Protein AF-A0A1M6U9R3-F1 (afdb_monomer)

Mean predicted aligned error: 6.21 Å

Organism: NCBI:txid722472

Secondary structure (DSSP, 8-state):
-----TT--HHHHHHHHHHHHHHHHHHHHHHHHHHHHHHHHHHHHHHHH-HHHHHHHHHHHHHHHHHHHSS-HHHHHH---HHHHHHHHHHHHHHHHHHHHHHHHHTTSS-HHHHHHHHHHHHHHHHHHHHHHHHHHHTSGGGTTTTHHHHHHHHHHHHHHHHHH-

Sequence (166 aa):
MAVDFGNVPQWITVGIAAMAGWLAYTSLQSQRVIARRRAAFDMFLKTETDEKMLTAFDKFHAGIQAMRKASSVEAFCISEDKETREHYFCIRKYLNIHELIAVGLREEVLDADVVYFYWGDTLTNHYSDAKPVLDFLAKREKNKYTYADLHELNAKWVARKAKATG

Radius of gyration: 24.7 Å; Cα contacts (8 Å, |Δi|>4): 107; chains: 1; bounding box: 64×37×77 Å

InterPro domains:
  IPR031876 Protein of unknown function DUF4760 [PF15956] (16-157)

pLDDT: mean 91.78, std 9.48, range [43.56, 97.75]

Foldseek 3Di:
DDDPPPPDDVVVVVVVVVVVVVVVVVVVVVVLLVQQAVLQVVLVCCCVPPPVNVVLVVLLVVLLVLCVVDPHVVCLCPPPPPVSVSSLVSNVVNLVVLLVVLVCVVVSSHDPVSCCVVCLVVLLVSCVSCVSVVVVQCVDPVRVCPSVSSVVSSVVSVVVVVVVVD

Structure (mmCIF, N/CA/C/O backbone):
data_AF-A0A1M6U9R3-F1
#
_entry.id   AF-A0A1M6U9R3-F1
#
loop_
_atom_site.group_PDB
_atom_site.id
_atom_site.type_symbol
_atom_site.label_atom_id
_atom_site.label_alt_id
_atom_site.label_comp_id
_atom_site.label_asym_id
_atom_site.label_entity_id
_atom_site.label_seq_id
_atom_site.pdbx_PDB_ins_code
_atom_site.Cartn_x
_atom_site.Cartn_y
_atom_site.Cartn_z
_atom_site.occupancy
_atom_site.B_iso_or_equiv
_atom_site.auth_seq_id
_atom_site.auth_comp_id
_atom_site.auth_asym_id
_atom_site.auth_atom_id
_atom_site.pdbx_PDB_model_num
ATOM 1 N N . MET A 1 1 ? 41.015 10.261 -51.410 1.00 43.56 1 MET A N 1
ATOM 2 C CA . MET A 1 1 ? 39.877 9.430 -51.852 1.00 43.56 1 MET A CA 1
ATOM 3 C C . MET A 1 1 ? 38.659 9.881 -51.071 1.00 43.56 1 MET A C 1
ATOM 5 O O . MET A 1 1 ? 38.584 9.606 -49.882 1.00 43.56 1 MET A O 1
ATOM 9 N N . ALA A 1 2 ? 37.797 10.686 -51.693 1.00 48.69 2 ALA A N 1
ATOM 10 C CA . ALA A 1 2 ? 36.526 11.084 -51.102 1.00 48.69 2 ALA A CA 1
ATOM 11 C C . ALA A 1 2 ? 35.582 9.881 -51.181 1.00 48.69 2 ALA A C 1
ATOM 13 O O . ALA A 1 2 ? 35.429 9.296 -52.251 1.00 48.69 2 ALA A O 1
ATOM 14 N N . VAL A 1 3 ? 35.021 9.470 -50.047 1.00 55.88 3 VAL A N 1
ATOM 15 C CA . VAL A 1 3 ? 33.983 8.440 -50.028 1.00 55.88 3 VAL A CA 1
ATOM 16 C C . VAL A 1 3 ? 32.732 9.074 -50.634 1.00 55.88 3 VAL A C 1
ATOM 18 O O . VAL A 1 3 ? 32.173 10.006 -50.060 1.00 55.88 3 VAL A O 1
ATOM 21 N N . ASP A 1 4 ? 32.354 8.627 -51.830 1.00 56.59 4 ASP A N 1
ATOM 22 C CA . ASP A 1 4 ? 31.122 9.033 -52.500 1.00 56.59 4 ASP A CA 1
ATOM 23 C C . ASP A 1 4 ? 29.936 8.356 -51.796 1.00 56.59 4 ASP A C 1
ATOM 25 O O . ASP A 1 4 ? 29.682 7.163 -51.958 1.00 56.59 4 ASP A O 1
ATOM 29 N N . PHE A 1 5 ? 29.246 9.116 -50.944 1.00 59.44 5 PHE A N 1
ATOM 30 C CA . PHE A 1 5 ? 28.040 8.679 -50.234 1.00 59.44 5 PHE A CA 1
ATOM 31 C C . PHE A 1 5 ? 26.769 8.796 -51.098 1.00 59.44 5 PHE A C 1
ATOM 33 O O . PHE A 1 5 ? 25.666 8.605 -50.586 1.00 59.44 5 PHE A O 1
ATOM 40 N N . GLY A 1 6 ? 26.895 9.105 -52.395 1.00 56.03 6 GLY A N 1
ATOM 41 C CA . GLY A 1 6 ? 25.786 9.446 -53.289 1.00 56.03 6 GLY A CA 1
ATOM 42 C C . GLY A 1 6 ? 24.766 8.337 -53.563 1.00 56.03 6 GLY A C 1
ATOM 43 O O . GLY A 1 6 ? 23.750 8.607 -54.200 1.00 56.03 6 GLY A O 1
ATOM 44 N N . ASN A 1 7 ? 24.982 7.104 -53.092 1.00 65.81 7 ASN A N 1
ATOM 45 C CA . ASN A 1 7 ? 24.010 6.025 -53.269 1.00 65.81 7 ASN A CA 1
ATOM 46 C C . ASN A 1 7 ? 24.109 4.959 -52.166 1.00 65.81 7 ASN A C 1
ATOM 48 O O . ASN A 1 7 ? 24.399 3.793 -52.433 1.00 65.81 7 ASN A O 1
ATOM 52 N N . VAL A 1 8 ? 23.905 5.350 -50.902 1.00 66.25 8 VAL A N 1
ATOM 53 C CA . VAL A 1 8 ? 23.710 4.362 -49.828 1.00 66.25 8 VAL A CA 1
ATOM 54 C C . VAL A 1 8 ? 22.455 3.550 -50.173 1.00 66.25 8 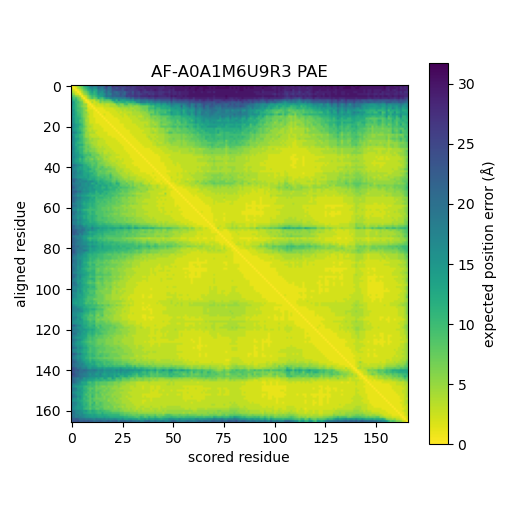VAL A C 1
ATOM 56 O O . VAL A 1 8 ? 21.374 4.136 -50.283 1.00 66.25 8 VAL A O 1
ATOM 59 N N . PRO A 1 9 ? 22.557 2.223 -50.370 1.00 80.50 9 PRO A N 1
ATOM 60 C CA . PRO A 1 9 ? 21.410 1.416 -50.748 1.00 80.50 9 PRO A CA 1
ATOM 61 C C . PRO A 1 9 ? 20.267 1.575 -49.743 1.00 80.50 9 PRO A C 1
ATOM 63 O O . PRO A 1 9 ? 20.481 1.482 -48.534 1.00 80.50 9 PRO A O 1
ATOM 66 N N . GLN A 1 10 ? 19.043 1.777 -50.233 1.00 82.69 10 GLN A N 1
ATOM 67 C CA . GLN A 1 10 ? 17.868 2.048 -49.391 1.00 82.69 10 GLN A CA 1
ATOM 68 C C . GLN A 1 10 ? 17.650 0.985 -48.299 1.00 82.69 10 GLN A C 1
ATOM 70 O O . GLN A 1 10 ? 17.191 1.308 -47.206 1.00 82.69 10 GLN A O 1
ATOM 75 N N . TRP A 1 11 ? 18.046 -0.267 -48.551 1.00 82.31 11 TRP A N 1
ATOM 76 C CA . TRP A 1 11 ? 17.981 -1.349 -47.567 1.00 82.31 11 TRP A CA 1
ATOM 77 C C . TRP A 1 11 ? 18.921 -1.145 -46.364 1.00 82.31 11 TRP A C 1
ATOM 79 O O . TRP A 1 11 ? 18.568 -1.549 -45.258 1.00 82.31 11 TRP A O 1
ATOM 89 N N . ILE A 1 12 ? 20.066 -0.468 -46.532 1.00 86.12 12 ILE A N 1
ATOM 90 C CA . ILE A 1 12 ? 20.959 -0.095 -45.419 1.00 86.12 12 ILE A CA 1
ATOM 91 C C . ILE A 1 12 ? 20.283 0.964 -44.549 1.00 86.12 12 ILE A C 1
ATOM 93 O O . ILE A 1 12 ? 20.257 0.825 -43.328 1.00 86.12 12 ILE A O 1
ATOM 97 N N . THR A 1 13 ? 19.683 1.989 -45.161 1.00 87.38 13 THR A N 1
ATOM 98 C CA . THR A 1 13 ? 18.945 3.030 -44.428 1.00 87.38 13 THR A CA 1
ATOM 99 C C . THR A 1 13 ? 17.776 2.436 -43.641 1.00 87.38 13 THR A C 1
ATOM 101 O O . THR A 1 13 ? 17.594 2.778 -42.474 1.00 87.38 13 THR A O 1
ATOM 104 N N . VAL A 1 14 ? 17.028 1.495 -44.232 1.00 89.44 14 VAL A N 1
ATOM 105 C CA . VAL A 1 14 ? 15.966 0.749 -43.531 1.00 89.44 14 VAL A CA 1
ATOM 106 C C . VAL A 1 14 ? 16.538 -0.058 -42.361 1.00 89.44 14 VAL A C 1
ATOM 108 O O . VAL A 1 14 ? 15.969 -0.027 -41.272 1.00 89.44 14 VAL A O 1
ATOM 111 N N . GLY A 1 15 ? 17.680 -0.726 -42.546 1.00 92.25 15 GLY A N 1
ATOM 112 C CA . GLY A 1 15 ? 18.359 -1.467 -41.479 1.00 92.25 15 GLY A CA 1
ATOM 113 C C . GLY A 1 15 ? 18.781 -0.577 -40.304 1.00 92.25 15 GLY A C 1
ATOM 114 O O . GLY A 1 15 ? 18.514 -0.909 -39.148 1.00 92.25 15 GLY A O 1
ATOM 115 N N . ILE A 1 16 ? 19.371 0.589 -40.589 1.00 92.00 16 ILE A N 1
ATOM 116 C CA . ILE A 1 16 ? 19.756 1.575 -39.567 1.00 92.00 16 ILE A CA 1
ATOM 117 C C . ILE A 1 16 ? 18.516 2.111 -38.842 1.00 92.00 16 ILE A C 1
ATOM 119 O O . ILE A 1 16 ? 18.511 2.176 -37.613 1.00 92.00 16 ILE A O 1
ATOM 123 N N . ALA A 1 17 ? 17.454 2.452 -39.576 1.00 92.44 17 ALA A N 1
ATOM 124 C CA . ALA A 1 17 ? 16.211 2.951 -38.993 1.00 92.44 17 ALA A CA 1
ATOM 125 C C . ALA A 1 17 ? 15.533 1.907 -38.088 1.00 92.44 17 ALA A C 1
ATOM 127 O O . ALA A 1 17 ? 15.099 2.241 -36.986 1.00 92.44 17 ALA A O 1
ATOM 128 N N . ALA A 1 18 ? 15.493 0.637 -38.506 1.00 93.94 18 ALA A N 1
ATOM 129 C CA . ALA A 1 18 ? 14.947 -0.456 -37.703 1.00 93.94 18 ALA A CA 1
ATOM 130 C C . ALA A 1 18 ? 15.751 -0.674 -36.411 1.00 93.94 18 ALA A C 1
ATOM 132 O O . ALA A 1 18 ? 15.171 -0.807 -35.332 1.00 93.94 18 ALA A O 1
ATOM 133 N N . MET A 1 19 ? 17.085 -0.644 -36.498 1.00 94.94 19 MET A N 1
ATOM 134 C CA . MET A 1 19 ? 17.961 -0.762 -35.331 1.00 94.94 19 MET A CA 1
ATOM 135 C C . MET A 1 19 ? 17.791 0.420 -34.370 1.00 94.94 19 MET A C 1
ATOM 137 O O . MET A 1 19 ? 17.662 0.215 -33.164 1.00 94.94 19 MET A O 1
ATOM 141 N N . ALA A 1 20 ? 17.730 1.649 -34.889 1.00 95.31 20 ALA A N 1
ATOM 142 C CA . ALA A 1 20 ? 17.474 2.838 -34.082 1.00 95.31 20 ALA A CA 1
ATOM 143 C C . ALA A 1 20 ? 16.108 2.763 -33.378 1.00 95.31 20 ALA A C 1
ATOM 145 O O . ALA A 1 20 ? 16.017 3.055 -32.186 1.00 95.31 20 ALA A O 1
ATOM 146 N N . GLY A 1 21 ? 15.064 2.306 -34.078 1.00 95.88 21 GLY A N 1
ATOM 147 C CA . GLY A 1 21 ? 13.737 2.085 -33.500 1.00 95.88 21 GLY A CA 1
ATOM 148 C C . GLY A 1 21 ? 13.741 1.032 -32.389 1.00 95.88 21 GLY A C 1
ATOM 149 O O . GLY A 1 21 ? 13.146 1.245 -31.332 1.00 95.88 21 GLY A O 1
ATOM 150 N N . TRP A 1 22 ? 14.467 -0.072 -32.580 1.00 96.12 22 TRP A N 1
ATOM 151 C CA . TRP A 1 22 ? 14.615 -1.108 -31.557 1.00 96.12 22 TRP A CA 1
ATOM 152 C C . TRP A 1 22 ? 15.345 -0.594 -30.308 1.00 96.12 22 TRP A C 1
ATOM 154 O O . TRP A 1 22 ? 14.862 -0.795 -29.193 1.00 96.12 22 TRP A O 1
ATOM 164 N N . LEU A 1 23 ? 16.454 0.133 -30.478 1.00 96.19 23 LEU A N 1
ATOM 165 C CA . LEU A 1 23 ? 17.186 0.756 -29.368 1.00 96.19 23 LEU A CA 1
ATOM 166 C C . LEU A 1 23 ? 16.345 1.810 -28.633 1.00 96.19 23 LEU A C 1
ATOM 168 O O . LEU A 1 23 ? 16.382 1.895 -27.406 1.00 96.19 23 LEU A O 1
ATOM 172 N N . ALA A 1 24 ? 15.553 2.601 -29.360 1.00 95.44 24 ALA A N 1
ATOM 173 C CA . ALA A 1 24 ? 14.636 3.558 -28.751 1.00 95.44 24 ALA A CA 1
ATOM 174 C C . ALA A 1 24 ? 13.557 2.845 -27.920 1.00 95.44 24 ALA A C 1
ATOM 176 O O . ALA A 1 24 ? 13.280 3.249 -26.791 1.00 95.44 24 ALA A O 1
ATOM 177 N N . TYR A 1 25 ? 12.994 1.750 -28.436 1.00 95.44 25 TYR A N 1
ATOM 178 C CA . TYR A 1 25 ? 12.008 0.949 -27.715 1.00 95.44 25 TYR A CA 1
ATOM 179 C C . TYR A 1 25 ? 12.579 0.358 -26.418 1.00 95.44 25 TYR A C 1
ATOM 181 O O . TYR A 1 25 ? 11.966 0.502 -25.359 1.00 95.44 25 TYR A O 1
ATOM 189 N N . THR A 1 26 ? 13.768 -0.252 -26.460 1.00 95.38 26 THR A N 1
ATOM 190 C CA . THR A 1 26 ? 14.407 -0.809 -25.253 1.00 95.38 26 THR A CA 1
ATOM 191 C C . THR A 1 26 ? 14.763 0.280 -24.241 1.00 95.38 26 THR A C 1
ATOM 193 O O . THR A 1 26 ? 14.554 0.093 -23.040 1.00 95.38 26 THR A O 1
ATOM 196 N N . SER A 1 27 ? 15.213 1.446 -24.712 1.00 94.00 27 SER A N 1
ATOM 197 C CA . SER A 1 27 ? 15.473 2.615 -23.868 1.00 94.00 27 SER A CA 1
ATOM 198 C C . SER A 1 27 ? 14.208 3.098 -23.152 1.00 94.00 27 SER A C 1
ATOM 200 O O . SER A 1 27 ? 14.233 3.289 -21.937 1.00 94.00 27 SER A O 1
ATOM 202 N N . LEU A 1 28 ? 13.077 3.212 -23.857 1.00 94.38 28 LEU A N 1
ATOM 203 C CA . LEU A 1 28 ? 11.798 3.606 -23.255 1.00 94.38 28 LEU A CA 1
ATOM 204 C C . LEU A 1 28 ? 11.328 2.608 -22.191 1.00 94.38 28 LEU A C 1
ATOM 206 O O . LEU A 1 28 ? 10.855 3.019 -21.131 1.00 94.38 28 LEU A O 1
ATOM 210 N N . GLN A 1 29 ? 11.484 1.306 -22.439 1.00 93.44 29 GLN A N 1
ATOM 211 C CA . GLN A 1 29 ? 11.126 0.284 -21.453 1.00 93.44 29 GLN A CA 1
ATOM 212 C C . GLN A 1 29 ? 12.013 0.364 -20.202 1.00 93.44 29 GLN A C 1
ATOM 214 O O . GLN A 1 29 ? 11.504 0.331 -19.082 1.00 93.44 29 GLN A O 1
ATOM 219 N N . SER A 1 30 ? 13.325 0.553 -20.374 1.00 92.81 30 SER A N 1
ATOM 220 C CA . SER A 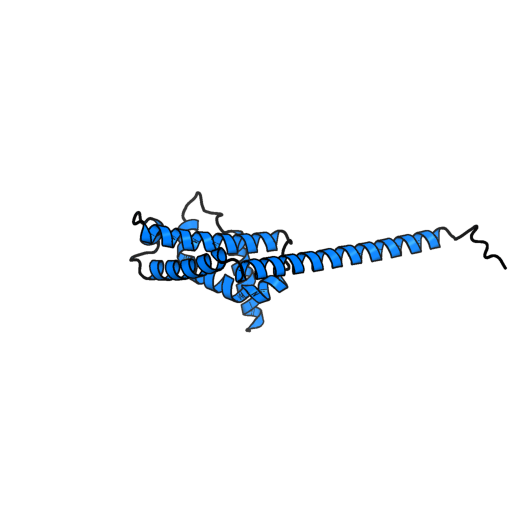1 30 ? 14.256 0.750 -19.255 1.00 92.81 30 SER A CA 1
ATOM 221 C C . SER A 1 30 ? 13.909 1.999 -18.436 1.00 92.81 30 SER A C 1
ATOM 223 O O . SER A 1 30 ? 13.819 1.939 -17.210 1.00 92.81 30 SER A O 1
ATOM 225 N N . GLN A 1 31 ? 13.611 3.118 -19.106 1.00 93.56 31 GLN A N 1
ATOM 226 C CA . GLN A 1 31 ? 13.201 4.361 -18.448 1.00 93.56 31 GLN A CA 1
ATOM 227 C C . GLN A 1 31 ? 11.912 4.190 -17.640 1.00 93.56 31 GLN A C 1
ATOM 229 O O . GLN A 1 31 ? 11.840 4.679 -16.513 1.00 93.56 31 GLN A O 1
ATOM 234 N N . ARG A 1 32 ? 10.922 3.451 -18.160 1.00 93.56 32 ARG A N 1
ATOM 235 C CA . ARG A 1 32 ? 9.696 3.123 -17.413 1.00 93.56 32 ARG A CA 1
ATOM 236 C C . ARG A 1 32 ? 10.008 2.337 -16.144 1.00 93.56 32 ARG A C 1
ATOM 238 O O . ARG A 1 32 ? 9.526 2.698 -15.075 1.00 93.56 32 ARG A O 1
ATOM 245 N N . VAL A 1 33 ? 10.845 1.302 -16.228 1.00 94.00 33 VAL A N 1
ATOM 246 C CA . VAL A 1 33 ? 11.246 0.514 -15.049 1.00 94.00 33 VAL A CA 1
ATOM 247 C C . VAL A 1 33 ? 11.968 1.388 -14.019 1.00 94.00 33 VAL A C 1
ATOM 249 O O . VAL A 1 33 ? 11.621 1.350 -12.841 1.00 94.00 33 VAL A O 1
ATOM 252 N N . ILE A 1 34 ? 12.923 2.217 -14.449 1.00 94.00 34 ILE A N 1
ATOM 253 C CA . ILE A 1 34 ? 13.657 3.128 -13.558 1.00 94.00 34 ILE A CA 1
ATOM 254 C C . ILE A 1 34 ? 12.705 4.128 -12.889 1.00 94.00 34 ILE A C 1
ATOM 256 O O . ILE A 1 34 ? 12.796 4.337 -11.680 1.00 94.00 34 ILE A O 1
ATOM 260 N N . ALA A 1 35 ? 11.765 4.704 -13.643 1.00 95.19 35 ALA A N 1
ATOM 261 C CA . ALA A 1 35 ? 10.784 5.648 -13.117 1.00 95.19 35 ALA A CA 1
ATOM 262 C C . ALA A 1 35 ? 9.887 5.007 -12.047 1.00 95.19 35 ALA A C 1
ATOM 264 O O . ALA A 1 35 ? 9.727 5.586 -10.974 1.00 95.19 35 ALA A O 1
ATOM 265 N N . ARG A 1 36 ? 9.377 3.790 -12.287 1.00 96.44 36 ARG A N 1
ATOM 266 C CA . ARG A 1 36 ? 8.550 3.055 -11.310 1.00 96.44 36 ARG A CA 1
ATOM 267 C C . ARG A 1 36 ? 9.304 2.730 -10.024 1.00 96.44 36 ARG A C 1
ATOM 269 O O . ARG A 1 36 ? 8.765 2.868 -8.928 1.00 96.44 36 ARG A O 1
ATOM 276 N N . ARG A 1 37 ? 10.571 2.324 -10.143 1.00 96.44 37 ARG A N 1
ATOM 277 C CA . ARG A 1 37 ? 11.432 2.051 -8.983 1.00 96.44 37 ARG A CA 1
ATOM 278 C C . ARG A 1 37 ? 11.718 3.317 -8.191 1.00 96.44 37 ARG A C 1
ATOM 280 O O . ARG A 1 37 ? 11.630 3.298 -6.969 1.00 96.44 37 ARG A O 1
ATOM 287 N N . ARG A 1 38 ? 12.011 4.423 -8.877 1.00 95.44 38 ARG A N 1
ATOM 288 C CA . ARG A 1 38 ? 12.209 5.727 -8.240 1.00 95.44 38 ARG A CA 1
ATOM 289 C C . ARG A 1 38 ? 10.953 6.184 -7.501 1.00 95.44 38 ARG A C 1
ATOM 291 O O . ARG A 1 38 ? 11.058 6.551 -6.340 1.00 95.44 38 ARG A O 1
ATOM 298 N N . ALA A 1 39 ? 9.782 6.078 -8.128 1.00 95.31 39 ALA A N 1
ATOM 299 C CA . ALA A 1 39 ? 8.508 6.402 -7.490 1.00 95.31 39 ALA A CA 1
ATOM 300 C C . ALA A 1 39 ? 8.257 5.554 -6.229 1.00 95.31 39 ALA A C 1
ATOM 302 O O . ALA A 1 39 ? 7.796 6.083 -5.219 1.00 95.31 39 ALA A O 1
ATOM 303 N N . ALA A 1 40 ? 8.612 4.263 -6.253 1.00 95.50 40 ALA A N 1
ATOM 304 C CA . ALA A 1 40 ? 8.543 3.403 -5.071 1.00 95.50 40 ALA A CA 1
ATOM 305 C C . ALA A 1 40 ? 9.487 3.866 -3.948 1.00 95.50 40 ALA A C 1
ATOM 307 O O . ALA A 1 40 ? 9.049 3.978 -2.806 1.00 95.50 40 ALA A O 1
ATOM 308 N N . PHE A 1 41 ? 10.741 4.208 -4.257 1.00 94.69 41 PHE A N 1
ATOM 309 C CA . PHE A 1 41 ? 11.674 4.751 -3.261 1.00 94.69 41 PHE A CA 1
ATOM 310 C C . PHE A 1 41 ? 11.220 6.096 -2.690 1.00 94.69 41 PHE A C 1
ATOM 312 O O . PHE A 1 41 ? 11.258 6.278 -1.477 1.00 94.69 41 PHE A O 1
ATOM 319 N N . ASP A 1 42 ? 10.745 7.014 -3.533 1.00 94.38 42 ASP A N 1
ATOM 320 C CA . ASP A 1 42 ? 10.219 8.308 -3.088 1.00 94.38 42 ASP A CA 1
ATOM 321 C C . ASP A 1 42 ? 9.015 8.115 -2.150 1.00 94.38 42 ASP A C 1
ATOM 323 O O . ASP A 1 42 ? 8.884 8.809 -1.138 1.00 94.38 42 ASP A O 1
ATOM 327 N N . MET A 1 43 ? 8.160 7.128 -2.440 1.00 92.56 43 MET A N 1
ATOM 328 C CA . MET A 1 43 ? 7.070 6.736 -1.552 1.00 92.56 43 MET A CA 1
ATOM 329 C C . MET A 1 43 ? 7.597 6.214 -0.210 1.00 92.56 43 MET A C 1
ATOM 331 O O . MET A 1 43 ? 7.121 6.679 0.822 1.00 92.56 43 MET A O 1
ATOM 335 N N . PHE A 1 44 ? 8.574 5.299 -0.199 1.00 92.62 44 PHE A N 1
ATOM 336 C CA . PHE A 1 44 ? 9.138 4.755 1.046 1.00 92.62 44 PHE A CA 1
ATOM 337 C C . PHE A 1 44 ? 9.762 5.844 1.912 1.00 92.62 44 PHE A C 1
ATOM 339 O O . PHE A 1 44 ? 9.428 5.965 3.090 1.00 92.62 44 PHE A O 1
ATOM 346 N N . LEU A 1 45 ? 10.592 6.693 1.304 1.00 92.25 45 LEU A N 1
ATOM 347 C CA . LEU A 1 45 ? 11.216 7.822 1.984 1.00 92.25 45 LEU A CA 1
ATOM 348 C C . LEU A 1 45 ? 10.154 8.731 2.592 1.00 92.25 45 LEU A C 1
ATOM 350 O O . LEU A 1 45 ? 10.266 9.118 3.752 1.00 92.25 45 LEU A O 1
ATOM 354 N N . LYS A 1 46 ? 9.079 9.028 1.856 1.00 90.75 46 LYS A N 1
ATOM 355 C CA . LYS A 1 46 ? 7.975 9.820 2.395 1.00 90.75 46 LYS A CA 1
ATOM 356 C C . LYS A 1 46 ? 7.271 9.110 3.550 1.00 90.75 46 LYS A C 1
ATOM 358 O O . LYS A 1 46 ? 6.923 9.764 4.525 1.00 90.75 46 LYS A O 1
ATOM 363 N N . THR A 1 47 ? 7.066 7.797 3.474 1.00 89.00 47 THR A N 1
ATOM 364 C CA . THR A 1 47 ? 6.424 7.050 4.566 1.00 89.00 47 THR A CA 1
ATOM 365 C C . THR A 1 47 ? 7.273 6.969 5.835 1.00 89.00 47 THR A C 1
ATOM 367 O O . THR A 1 47 ? 6.699 6.948 6.918 1.00 89.00 47 THR A O 1
ATOM 370 N N . GLU A 1 48 ? 8.604 6.971 5.718 1.00 88.81 48 GLU A N 1
ATOM 371 C CA . GLU A 1 48 ? 9.527 6.915 6.862 1.00 88.81 48 GLU A CA 1
ATOM 372 C C . GLU A 1 48 ? 9.855 8.293 7.453 1.00 88.81 48 GLU A C 1
ATOM 374 O O . GLU A 1 48 ? 10.134 8.400 8.643 1.00 88.81 48 GLU A O 1
ATOM 379 N N . THR A 1 49 ? 9.840 9.351 6.639 1.00 91.06 49 THR A N 1
ATOM 380 C CA . THR A 1 49 ? 10.270 10.696 7.067 1.00 91.06 49 THR A CA 1
ATOM 381 C C . THR A 1 49 ? 9.119 11.631 7.420 1.00 91.06 49 THR A C 1
ATOM 383 O O . THR A 1 49 ? 9.324 12.605 8.145 1.00 91.06 49 THR A O 1
ATOM 386 N N . ASP A 1 50 ? 7.907 11.370 6.927 1.00 93.00 50 ASP A N 1
ATOM 387 C CA . ASP A 1 50 ? 6.748 12.204 7.232 1.00 93.00 50 ASP A CA 1
ATOM 388 C C . ASP A 1 50 ? 6.208 11.875 8.634 1.00 93.00 50 ASP A C 1
ATOM 390 O O . ASP A 1 50 ? 5.646 10.807 8.884 1.00 93.00 50 ASP A O 1
ATOM 394 N N . GLU A 1 51 ? 6.326 12.831 9.555 1.00 92.38 51 GLU A N 1
ATOM 395 C CA . GLU A 1 51 ? 5.828 12.722 10.932 1.00 92.38 51 GLU A CA 1
ATOM 396 C C . GLU A 1 51 ? 4.338 12.343 10.996 1.00 92.38 51 GLU A C 1
ATOM 398 O O . GLU A 1 51 ? 3.908 11.600 11.883 1.00 92.38 51 GLU A O 1
ATOM 403 N N . LYS A 1 52 ? 3.524 12.791 10.030 1.00 91.00 52 LYS A N 1
ATOM 404 C CA . LYS A 1 52 ? 2.095 12.454 9.978 1.00 91.00 52 LYS A CA 1
ATOM 405 C C . LYS A 1 52 ? 1.877 10.994 9.603 1.00 91.00 52 LYS A C 1
ATOM 407 O O . LYS A 1 52 ? 0.859 10.434 10.014 1.00 91.00 52 LYS A O 1
ATOM 412 N N . MET A 1 53 ? 2.785 10.394 8.832 1.00 89.62 53 MET A N 1
ATOM 413 C CA . MET A 1 53 ? 2.749 8.972 8.478 1.00 89.62 53 MET A CA 1
ATOM 414 C C . MET A 1 53 ? 3.147 8.102 9.665 1.00 89.62 53 MET A C 1
ATOM 416 O O . MET A 1 53 ? 2.419 7.162 9.983 1.00 89.62 53 MET A O 1
ATOM 420 N N . LEU A 1 54 ? 4.218 8.471 10.372 1.00 91.00 54 LEU A N 1
ATOM 421 C CA . LEU A 1 54 ? 4.632 7.800 11.608 1.00 91.00 54 LEU A CA 1
ATOM 422 C C . LEU A 1 54 ? 3.529 7.881 12.672 1.00 91.00 54 LEU A C 1
ATOM 424 O O . LEU A 1 54 ? 3.073 6.864 13.188 1.00 91.00 54 LEU A O 1
ATOM 428 N N . THR A 1 55 ? 2.968 9.074 12.879 1.00 93.75 55 THR A N 1
ATOM 429 C CA . THR A 1 55 ? 1.825 9.266 13.783 1.00 93.75 55 THR A CA 1
ATOM 430 C C . THR A 1 55 ? 0.611 8.436 13.350 1.00 93.75 55 THR A C 1
ATOM 432 O O . THR A 1 55 ? -0.122 7.916 14.188 1.00 93.75 55 THR A O 1
ATOM 435 N N . ALA A 1 56 ? 0.350 8.306 12.043 1.00 93.06 56 ALA A N 1
ATOM 436 C CA . ALA A 1 56 ? -0.749 7.478 11.550 1.00 93.06 56 ALA A CA 1
ATOM 437 C C . ALA A 1 56 ? -0.512 5.982 11.809 1.00 93.06 56 ALA A C 1
ATOM 439 O O . ALA A 1 56 ? -1.475 5.282 12.120 1.00 93.06 56 ALA A O 1
ATOM 440 N N . PHE A 1 57 ? 0.734 5.509 11.726 1.00 93.94 57 PHE A N 1
ATOM 441 C CA . PHE A 1 57 ? 1.119 4.138 12.065 1.00 93.94 57 PHE A CA 1
ATOM 442 C C . PHE A 1 57 ? 0.929 3.842 13.561 1.00 93.94 57 PHE A C 1
ATOM 444 O O . PHE A 1 57 ? 0.311 2.832 13.912 1.00 93.94 57 PHE A O 1
ATOM 451 N N . ASP A 1 58 ? 1.363 4.743 14.443 1.00 95.56 58 ASP A N 1
ATOM 452 C CA . ASP A 1 58 ? 1.182 4.581 15.892 1.00 95.56 58 ASP A CA 1
ATOM 453 C C . ASP A 1 58 ? -0.303 4.598 16.271 1.00 95.56 58 ASP A C 1
ATOM 455 O O . ASP A 1 58 ? -0.799 3.735 17.002 1.00 95.56 58 ASP A O 1
ATOM 459 N N . LYS A 1 59 ? -1.059 5.545 15.700 1.00 96.19 59 LYS A N 1
ATOM 460 C CA . LYS A 1 59 ? -2.509 5.637 15.906 1.00 96.19 59 LYS A CA 1
ATOM 461 C C . LYS A 1 59 ? -3.264 4.441 15.330 1.00 96.19 59 LYS A C 1
ATOM 463 O O . LYS A 1 59 ? -4.292 4.058 15.890 1.00 96.19 59 LYS A O 1
ATOM 468 N N . PHE A 1 60 ? -2.780 3.843 14.240 1.00 97.19 60 PHE A N 1
ATOM 469 C CA . PHE A 1 60 ? -3.324 2.593 13.712 1.00 97.19 60 PHE A CA 1
ATOM 470 C C . PHE A 1 60 ? -3.180 1.474 14.744 1.00 97.19 60 PHE A C 1
ATOM 472 O O . PHE A 1 60 ? -4.182 0.858 15.100 1.00 97.19 60 PHE A O 1
ATOM 479 N N . HIS A 1 61 ? -1.982 1.271 15.297 1.00 96.94 61 HIS A N 1
ATOM 480 C CA . HIS A 1 61 ? -1.739 0.243 16.311 1.00 96.94 61 HIS A CA 1
ATOM 481 C C . HIS A 1 61 ? -2.565 0.468 17.579 1.00 96.94 61 HIS A C 1
ATOM 483 O O . HIS A 1 61 ? -3.198 -0.469 18.073 1.00 96.94 61 HIS A O 1
ATOM 489 N N . ALA A 1 62 ? -2.631 1.708 18.068 1.00 96.94 62 ALA A N 1
ATOM 490 C CA . ALA A 1 62 ? -3.496 2.067 19.189 1.00 96.94 62 ALA A CA 1
ATOM 491 C C . ALA A 1 62 ? -4.971 1.758 18.879 1.00 96.94 62 ALA A C 1
ATOM 493 O O . ALA A 1 62 ? -5.674 1.179 19.707 1.00 96.94 62 ALA A O 1
ATOM 494 N N . GLY A 1 63 ? -5.425 2.064 17.659 1.00 97.00 63 GLY A N 1
ATOM 495 C CA . GLY A 1 63 ? -6.773 1.743 17.202 1.00 97.00 63 GLY A CA 1
ATOM 496 C C . GLY A 1 63 ? -7.051 0.241 17.150 1.00 97.00 63 GLY A C 1
ATOM 497 O O . GLY A 1 63 ? -8.096 -0.196 17.629 1.00 97.00 63 GLY A O 1
ATOM 498 N N . ILE A 1 64 ? -6.116 -0.565 16.637 1.00 97.75 64 ILE A N 1
ATOM 499 C CA . ILE A 1 64 ? -6.229 -2.032 16.626 1.00 97.75 64 ILE A CA 1
ATOM 500 C C . ILE A 1 64 ? -6.317 -2.580 18.056 1.00 97.75 64 ILE A C 1
ATOM 502 O O . ILE A 1 64 ? -7.144 -3.449 18.334 1.00 97.75 64 ILE A O 1
ATOM 506 N N . GLN A 1 65 ? -5.514 -2.061 18.987 1.00 96.69 65 GLN A N 1
ATOM 507 C CA . GLN A 1 65 ? -5.585 -2.467 20.393 1.00 96.69 65 GLN A CA 1
ATOM 508 C C . GLN A 1 65 ? -6.918 -2.079 21.043 1.00 96.69 65 GLN A C 1
ATOM 510 O O . GLN A 1 65 ? -7.493 -2.892 21.766 1.00 96.69 65 GLN A O 1
ATOM 515 N N . ALA A 1 66 ? -7.428 -0.875 20.775 1.00 95.31 66 ALA A N 1
ATOM 516 C CA . ALA A 1 66 ? -8.734 -0.434 21.260 1.00 95.31 66 ALA A CA 1
ATOM 517 C C . ALA A 1 66 ? -9.864 -1.319 20.710 1.00 95.31 66 ALA A C 1
ATOM 519 O O . ALA A 1 66 ? -10.716 -1.773 21.471 1.00 95.31 66 ALA A O 1
ATOM 520 N N . MET A 1 67 ? -9.819 -1.658 19.418 1.00 96.38 67 MET A N 1
ATOM 521 C CA . MET A 1 67 ? -10.768 -2.582 18.794 1.00 96.38 67 MET A CA 1
ATOM 522 C C . MET A 1 67 ? -10.749 -3.960 19.465 1.00 96.38 67 MET A C 1
ATOM 524 O O . MET A 1 67 ? -11.807 -4.516 19.738 1.00 96.38 67 MET A O 1
ATOM 528 N N . ARG A 1 68 ? -9.564 -4.508 19.767 1.00 94.94 68 ARG A N 1
ATOM 529 C CA . ARG A 1 68 ? -9.428 -5.812 20.445 1.00 94.94 68 ARG A CA 1
ATOM 530 C C . ARG A 1 68 ? -9.971 -5.811 21.879 1.00 94.94 68 ARG A C 1
ATOM 532 O O . ARG A 1 68 ? -10.329 -6.872 22.376 1.00 94.94 68 ARG A O 1
ATOM 539 N N . LYS A 1 69 ? -10.009 -4.651 22.544 1.00 94.19 69 LYS A N 1
ATOM 540 C CA . LYS A 1 69 ? -10.563 -4.482 23.901 1.00 94.19 69 LYS A CA 1
ATOM 541 C C . LYS A 1 69 ? -12.069 -4.204 23.908 1.00 94.19 69 LYS A C 1
ATOM 543 O O . LYS A 1 69 ? -12.688 -4.287 24.966 1.00 94.19 69 LYS A O 1
ATOM 548 N N . ALA A 1 70 ? -12.651 -3.839 22.767 1.00 93.06 70 ALA A N 1
ATOM 549 C CA . ALA A 1 70 ? -14.079 -3.580 22.661 1.00 93.06 70 ALA A CA 1
ATOM 550 C C . ALA A 1 70 ? -14.894 -4.871 22.839 1.00 93.06 70 ALA A C 1
ATOM 552 O O . ALA A 1 70 ? -14.428 -5.969 22.540 1.00 93.06 70 ALA A O 1
ATOM 553 N N . SER A 1 71 ? -16.141 -4.734 23.292 1.00 90.38 71 SER A N 1
ATOM 554 C CA . SER A 1 71 ? -17.063 -5.865 23.476 1.00 90.38 71 SER A CA 1
ATOM 555 C C . SER A 1 71 ? -17.395 -6.584 22.164 1.00 90.38 71 SER A C 1
ATOM 557 O O . SER A 1 71 ? -17.582 -7.799 22.152 1.00 90.38 71 SER A O 1
ATOM 559 N N . SER A 1 72 ? -17.458 -5.843 21.056 1.00 94.06 72 SER A N 1
ATOM 560 C CA . SER A 1 72 ? -17.540 -6.375 19.698 1.00 94.06 72 SER A CA 1
ATOM 561 C C . SER A 1 72 ? -16.985 -5.378 18.681 1.00 94.06 72 SER A C 1
ATOM 563 O O . SER A 1 72 ? -16.895 -4.172 18.936 1.00 94.06 72 SER A O 1
ATOM 565 N N . VAL A 1 73 ? -16.635 -5.881 17.497 1.00 93.12 73 VAL A N 1
ATOM 566 C CA . VAL A 1 73 ? -16.141 -5.058 16.382 1.00 93.12 73 VAL A CA 1
ATOM 567 C C . VAL A 1 73 ? -17.250 -4.150 15.863 1.00 93.12 73 VAL A C 1
ATOM 569 O O . VAL A 1 73 ? -17.012 -2.976 15.591 1.00 93.12 73 VAL A O 1
ATOM 572 N N . GLU A 1 74 ? -18.481 -4.656 15.783 1.00 93.56 74 GLU A N 1
ATOM 573 C CA . GLU A 1 74 ? -19.650 -3.860 15.429 1.00 93.56 74 GLU A CA 1
ATOM 574 C C . GLU A 1 74 ? -19.828 -2.678 16.391 1.00 93.56 74 GLU A C 1
ATOM 576 O O . GLU A 1 74 ? -19.976 -1.550 15.919 1.00 93.56 74 GLU A O 1
ATOM 581 N N . ALA A 1 75 ? -19.749 -2.912 17.710 1.00 93.38 75 ALA A N 1
ATOM 582 C CA . ALA A 1 75 ? -19.852 -1.860 18.721 1.00 93.38 75 ALA A CA 1
ATOM 583 C C . ALA A 1 75 ? -18.732 -0.822 18.567 1.00 93.38 75 ALA A C 1
ATOM 585 O O . ALA A 1 75 ? -18.998 0.377 18.584 1.00 93.38 75 ALA A O 1
ATOM 586 N N . PHE A 1 76 ? -17.498 -1.269 18.321 1.00 95.56 76 PHE A N 1
ATOM 587 C CA . PHE A 1 76 ? -16.366 -0.387 18.040 1.00 95.56 76 PHE A CA 1
ATOM 588 C C . PHE A 1 76 ? -16.597 0.490 16.795 1.00 95.56 76 PHE A C 1
ATOM 590 O O . PHE A 1 76 ? -16.384 1.702 16.830 1.00 95.56 76 PHE A O 1
ATOM 597 N N . CYS A 1 77 ? -17.078 -0.086 15.690 1.00 92.56 77 CYS A N 1
ATOM 598 C CA . CYS A 1 77 ? -17.241 0.637 14.427 1.00 92.56 77 CYS A CA 1
ATOM 599 C C . CYS A 1 77 ? -18.428 1.618 14.400 1.00 92.56 77 CYS A C 1
ATOM 601 O O . CYS A 1 77 ? -18.429 2.550 13.582 1.00 92.56 77 CYS A O 1
ATOM 603 N N . ILE A 1 78 ? -19.450 1.410 15.238 1.00 93.88 78 ILE A N 1
ATOM 604 C CA . ILE A 1 78 ? -20.630 2.291 15.332 1.00 93.88 78 ILE A CA 1
ATOM 605 C C . ILE A 1 78 ? -20.622 3.211 16.550 1.00 93.88 78 ILE A C 1
ATOM 607 O O . ILE A 1 78 ? -21.501 4.062 16.628 1.00 93.88 78 ILE A O 1
ATOM 611 N N . SER A 1 79 ? -19.661 3.053 17.464 1.00 92.75 79 SER A N 1
ATOM 612 C CA . SER A 1 79 ? -19.592 3.834 18.698 1.00 92.75 79 SER A CA 1
ATOM 613 C C . SER A 1 79 ? -19.676 5.341 18.436 1.00 92.75 79 SER A C 1
ATOM 615 O O . SER A 1 79 ? -19.001 5.870 17.545 1.00 92.75 79 SER A O 1
ATOM 617 N N . GLU A 1 80 ? -20.503 6.018 19.232 1.00 92.88 80 GLU A N 1
ATOM 618 C CA . GLU A 1 80 ? -20.615 7.481 19.268 1.00 92.88 80 GLU A CA 1
ATOM 619 C C . GLU A 1 80 ? -19.639 8.111 20.271 1.00 92.88 80 GLU A C 1
ATOM 621 O O . GLU A 1 80 ? -19.428 9.323 20.244 1.00 92.88 80 GLU A O 1
ATOM 626 N N . ASP A 1 81 ? -19.006 7.293 21.120 1.00 94.12 81 ASP A N 1
ATOM 627 C CA . ASP A 1 81 ? -17.941 7.751 22.003 1.00 94.12 81 ASP A CA 1
ATOM 628 C C . ASP A 1 81 ? -16.780 8.326 21.181 1.00 94.12 81 ASP A C 1
ATOM 630 O O . ASP A 1 81 ? -16.281 7.705 20.236 1.00 94.12 81 ASP A O 1
ATOM 634 N N . LYS A 1 82 ? -16.344 9.531 21.554 1.00 93.12 82 LYS A N 1
ATOM 635 C CA . LYS A 1 82 ? -15.385 10.319 20.777 1.00 93.12 82 LYS A CA 1
ATOM 636 C C . LYS A 1 82 ? -14.041 9.604 20.631 1.00 93.12 82 LYS A C 1
ATOM 638 O O . LYS A 1 82 ? -13.463 9.633 19.546 1.00 93.12 82 LYS A O 1
ATOM 643 N N . GLU A 1 83 ? -13.559 8.974 21.697 1.00 92.38 83 GLU A N 1
ATOM 644 C CA . GLU A 1 83 ? -12.258 8.299 21.722 1.00 92.38 83 GLU A CA 1
ATOM 645 C C . GLU A 1 83 ? -12.284 7.035 20.855 1.00 92.38 83 GLU A C 1
ATOM 647 O O . GLU A 1 83 ? -11.476 6.870 19.936 1.00 92.38 83 GLU A O 1
ATOM 652 N N . THR A 1 84 ? -13.295 6.189 21.054 1.00 93.19 84 THR A N 1
ATOM 653 C CA . THR A 1 84 ? -13.514 4.982 20.244 1.00 93.19 84 THR A CA 1
ATOM 654 C C . THR A 1 84 ? -13.667 5.332 18.763 1.00 93.19 84 THR A C 1
ATOM 656 O O . THR A 1 84 ? -13.119 4.666 17.876 1.00 93.19 84 THR A O 1
ATOM 659 N N . ARG A 1 85 ? -14.385 6.423 18.479 1.00 94.25 85 ARG A N 1
ATOM 660 C CA . ARG A 1 85 ? -14.610 6.898 17.120 1.00 94.25 85 ARG A CA 1
ATOM 661 C C . ARG A 1 85 ? -13.321 7.377 16.456 1.00 94.25 85 ARG A C 1
ATOM 663 O O . ARG A 1 85 ? -13.118 7.084 15.275 1.00 94.25 85 ARG A O 1
ATOM 670 N N . GLU A 1 86 ? -12.445 8.066 17.189 1.00 95.38 86 GLU A N 1
ATOM 671 C CA . GLU A 1 86 ? -11.122 8.457 16.692 1.00 95.38 86 GLU A CA 1
ATOM 672 C C . GLU A 1 86 ? -10.283 7.225 16.333 1.00 95.38 86 GLU A C 1
ATOM 674 O O . GLU A 1 86 ? -9.735 7.166 15.229 1.00 95.38 86 GLU A O 1
ATOM 679 N N . HIS A 1 87 ? -10.244 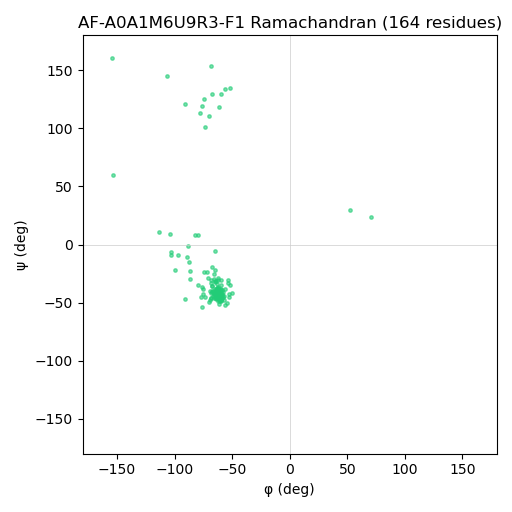6.207 17.196 1.00 96.50 87 HIS A N 1
ATOM 680 C CA . HIS A 1 87 ? -9.521 4.960 16.932 1.00 96.50 87 HIS A CA 1
ATOM 681 C C . HIS A 1 87 ? -9.994 4.253 15.658 1.00 96.50 87 HIS A C 1
ATOM 683 O O . HIS A 1 87 ? -9.174 3.854 14.825 1.00 96.50 87 HIS A O 1
ATOM 689 N N . TYR A 1 88 ? -11.309 4.157 15.453 1.00 96.12 88 TYR A N 1
ATOM 690 C CA . TYR A 1 88 ? -11.879 3.602 14.226 1.00 96.12 88 TYR A CA 1
ATOM 691 C C . TYR A 1 88 ? -11.441 4.381 12.974 1.00 96.12 88 TYR A C 1
ATOM 693 O O . TYR A 1 88 ? -11.053 3.786 11.963 1.00 96.12 88 TYR A O 1
ATOM 701 N N . PHE A 1 89 ? -11.461 5.715 13.027 1.00 95.75 89 PHE A N 1
ATOM 702 C CA . PHE A 1 89 ? -11.002 6.535 11.906 1.00 95.75 89 PHE A CA 1
ATOM 703 C C . PHE A 1 89 ? -9.494 6.438 11.675 1.00 95.75 89 PHE A C 1
ATOM 705 O O . PHE A 1 89 ? -9.069 6.480 10.522 1.00 95.75 89 PHE A O 1
ATOM 712 N N . CYS A 1 90 ? -8.694 6.258 12.726 1.00 96.62 90 CYS A N 1
ATOM 713 C CA . CYS A 1 90 ? -7.255 6.036 12.600 1.00 96.62 90 CYS A CA 1
ATOM 714 C C . CYS A 1 90 ? -6.950 4.734 11.853 1.00 96.62 90 CYS A C 1
ATOM 716 O O . CYS A 1 90 ? -6.132 4.754 10.932 1.00 96.62 90 CYS A O 1
ATOM 718 N N . ILE A 1 91 ? -7.676 3.647 12.157 1.00 97.50 91 ILE A N 1
ATOM 719 C CA . ILE A 1 91 ? -7.561 2.386 11.407 1.00 97.50 91 ILE A CA 1
ATOM 720 C C . ILE A 1 91 ? -7.831 2.630 9.920 1.00 97.50 91 ILE A C 1
ATOM 722 O O . ILE A 1 91 ? -7.010 2.303 9.064 1.00 97.50 91 ILE A O 1
ATOM 726 N N . ARG A 1 92 ? -8.963 3.268 9.601 1.00 95.94 92 ARG A N 1
ATOM 727 C CA . ARG A 1 92 ? -9.356 3.538 8.209 1.00 95.94 92 ARG A CA 1
ATOM 728 C C . ARG A 1 92 ? -8.395 4.467 7.480 1.00 95.94 92 ARG A C 1
ATOM 730 O O . ARG A 1 92 ? -8.120 4.254 6.305 1.00 95.94 92 ARG A O 1
ATOM 737 N N . LYS A 1 93 ? -7.873 5.489 8.161 1.00 95.75 93 LYS A N 1
ATOM 738 C CA . LYS A 1 93 ? -6.896 6.418 7.585 1.00 95.75 93 LYS A CA 1
ATOM 739 C C . LYS A 1 93 ? -5.640 5.678 7.136 1.00 95.75 93 LYS A C 1
ATOM 741 O O . LYS A 1 93 ? -5.125 5.975 6.063 1.00 95.75 93 LYS A O 1
ATOM 746 N N . TYR A 1 94 ? -5.177 4.715 7.926 1.00 95.75 94 TYR A N 1
ATOM 747 C CA . TYR A 1 94 ? -4.008 3.924 7.571 1.00 95.75 94 TYR A CA 1
ATOM 748 C C . TYR A 1 94 ? -4.317 2.862 6.503 1.00 95.75 94 TYR A 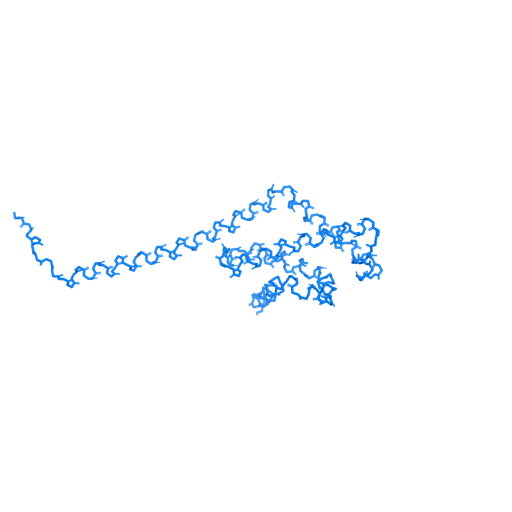C 1
ATOM 750 O O . TYR A 1 94 ? -3.534 2.685 5.576 1.00 95.75 94 TYR A O 1
ATOM 758 N N . LEU A 1 95 ? -5.504 2.245 6.526 1.00 96.75 95 LEU A N 1
ATOM 759 C CA . LEU A 1 95 ? -5.957 1.373 5.430 1.00 96.75 95 LEU A CA 1
ATOM 760 C C . LEU A 1 95 ? -6.052 2.105 4.084 1.00 96.75 95 LEU A C 1
ATOM 762 O O . LEU A 1 95 ? -5.733 1.521 3.056 1.00 96.75 95 LEU A O 1
ATOM 766 N N . ASN A 1 96 ? -6.426 3.390 4.075 1.00 95.69 96 ASN A N 1
ATOM 767 C CA . ASN A 1 96 ? -6.418 4.199 2.851 1.00 95.69 96 ASN A CA 1
ATOM 768 C C . ASN A 1 96 ? -5.010 4.344 2.252 1.00 95.69 96 ASN A C 1
ATOM 770 O O . ASN A 1 96 ? -4.883 4.477 1.039 1.00 95.69 96 ASN A O 1
ATOM 774 N N . ILE A 1 97 ? -3.958 4.331 3.078 1.00 94.69 97 ILE A N 1
ATOM 775 C CA . ILE A 1 97 ? -2.573 4.348 2.590 1.00 94.69 97 ILE A CA 1
ATOM 776 C C . ILE A 1 97 ? -2.260 3.019 1.899 1.00 94.69 97 ILE A C 1
ATOM 778 O O . ILE A 1 97 ? -1.743 3.030 0.786 1.00 94.69 97 ILE A O 1
ATOM 782 N N . HIS A 1 98 ? -2.625 1.887 2.507 1.00 96.44 98 HIS A N 1
ATOM 783 C CA . HIS A 1 98 ? -2.422 0.570 1.888 1.00 96.44 98 HIS A CA 1
ATOM 784 C C . HIS A 1 98 ? -3.214 0.407 0.590 1.00 96.44 98 HIS A C 1
ATOM 786 O O . HIS A 1 98 ? -2.688 -0.131 -0.380 1.00 96.44 98 HIS A O 1
ATOM 792 N N . GLU A 1 99 ? -4.438 0.932 0.536 1.00 97.00 99 GLU A N 1
ATOM 793 C CA . GLU A 1 99 ? -5.218 1.004 -0.704 1.00 97.00 99 GLU A CA 1
ATOM 794 C C . GLU A 1 99 ? -4.522 1.852 -1.765 1.00 97.00 99 GLU A C 1
ATOM 796 O O . GLU A 1 99 ? -4.433 1.444 -2.917 1.00 97.00 99 GLU A O 1
ATOM 801 N N . LEU A 1 100 ? -3.976 3.013 -1.392 1.00 95.56 100 LEU A N 1
ATOM 802 C CA . LEU A 1 100 ? -3.252 3.868 -2.330 1.00 95.56 100 LEU A CA 1
ATOM 803 C C . LEU A 1 100 ? -2.010 3.164 -2.897 1.00 95.56 100 LEU A C 1
ATOM 805 O O . LEU A 1 100 ? -1.721 3.304 -4.085 1.00 95.56 100 LEU A O 1
ATOM 809 N N . ILE A 1 101 ? -1.306 2.376 -2.078 1.00 96.12 101 ILE A N 1
ATOM 810 C CA . ILE A 1 101 ? -0.204 1.518 -2.537 1.00 96.12 101 ILE A CA 1
ATOM 811 C C . ILE A 1 101 ? -0.725 0.473 -3.531 1.00 96.12 101 ILE A C 1
ATOM 813 O O . ILE A 1 101 ? -0.129 0.289 -4.593 1.00 96.12 101 ILE A O 1
ATOM 817 N N . ALA A 1 102 ? -1.843 -0.187 -3.219 1.00 97.56 102 ALA A N 1
ATOM 818 C CA . ALA A 1 102 ? -2.447 -1.187 -4.095 1.00 97.56 102 ALA A CA 1
ATOM 819 C C . ALA A 1 102 ? -2.872 -0.601 -5.449 1.00 97.56 102 ALA A C 1
ATOM 821 O O . ALA A 1 102 ? -2.529 -1.160 -6.492 1.00 97.56 102 ALA A O 1
ATOM 822 N N . VAL A 1 103 ? -3.501 0.576 -5.448 1.00 97.12 103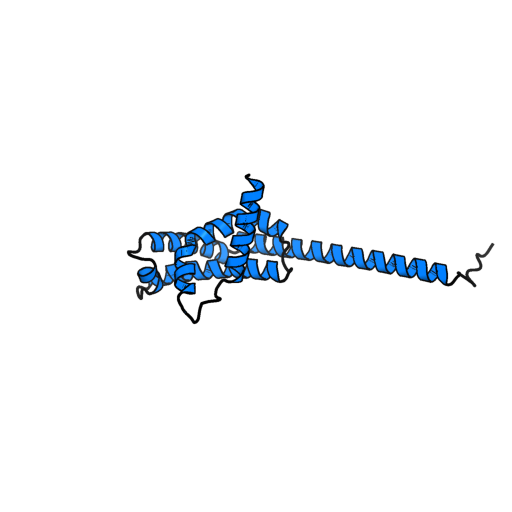 VAL A N 1
ATOM 823 C CA . VAL A 1 103 ? -3.826 1.328 -6.666 1.00 97.12 103 VAL A CA 1
ATOM 824 C C . VAL A 1 103 ? -2.554 1.694 -7.433 1.00 97.12 103 VAL A C 1
ATOM 826 O O . VAL A 1 103 ? -2.477 1.457 -8.635 1.00 97.12 103 VAL A O 1
ATOM 829 N N . GLY A 1 104 ? -1.518 2.205 -6.760 1.00 96.62 104 GLY A N 1
ATOM 830 C CA . GLY A 1 104 ? -0.246 2.557 -7.401 1.00 96.62 104 GLY A CA 1
ATOM 831 C C . GLY A 1 104 ? 0.451 1.372 -8.079 1.00 96.62 104 GLY A C 1
ATOM 832 O O . GLY A 1 104 ? 1.124 1.547 -9.095 1.00 96.62 104 GLY A O 1
ATOM 833 N N . LEU A 1 105 ? 0.265 0.161 -7.552 1.00 97.31 105 LEU A N 1
ATOM 834 C CA . LEU A 1 105 ? 0.740 -1.077 -8.169 1.00 97.31 105 LEU A CA 1
ATOM 835 C C . LEU A 1 105 ? -0.113 -1.507 -9.363 1.00 97.31 105 LEU A C 1
ATOM 837 O O . LEU A 1 105 ? 0.444 -1.924 -10.378 1.00 97.31 105 LEU A O 1
ATOM 841 N N . ARG A 1 106 ? -1.443 -1.408 -9.254 1.00 97.12 106 ARG A N 1
ATOM 842 C CA . ARG A 1 106 ? -2.373 -1.753 -10.339 1.00 97.12 106 ARG A CA 1
ATOM 843 C C . ARG A 1 106 ? -2.179 -0.854 -11.560 1.00 97.12 106 ARG A C 1
ATOM 845 O O . ARG A 1 106 ? -2.155 -1.352 -12.677 1.00 97.12 106 ARG A O 1
ATOM 852 N N . GLU A 1 107 ? -1.982 0.443 -11.340 1.00 96.81 107 GLU A N 1
ATOM 853 C CA . GLU A 1 107 ? -1.755 1.433 -12.403 1.00 96.81 107 GLU A CA 1
ATOM 854 C C . GLU A 1 107 ? -0.308 1.438 -12.935 1.00 96.81 107 GLU A C 1
ATOM 856 O O . GLU A 1 107 ? 0.080 2.337 -13.678 1.00 96.81 107 GLU A O 1
ATOM 861 N N . GLU A 1 108 ? 0.524 0.469 -12.530 1.00 94.75 108 GLU A N 1
ATOM 862 C CA . GLU A 1 108 ? 1.943 0.379 -12.890 1.00 94.75 108 GLU A CA 1
ATOM 863 C C . GLU A 1 108 ? 2.742 1.669 -12.614 1.00 94.75 108 GLU A C 1
ATOM 865 O O . GLU A 1 108 ? 3.729 1.960 -13.287 1.00 94.75 108 GLU A O 1
ATOM 870 N N . VAL A 1 109 ? 2.349 2.453 -11.609 1.00 95.75 109 VAL A N 1
ATOM 871 C CA . VAL A 1 109 ? 3.114 3.626 -1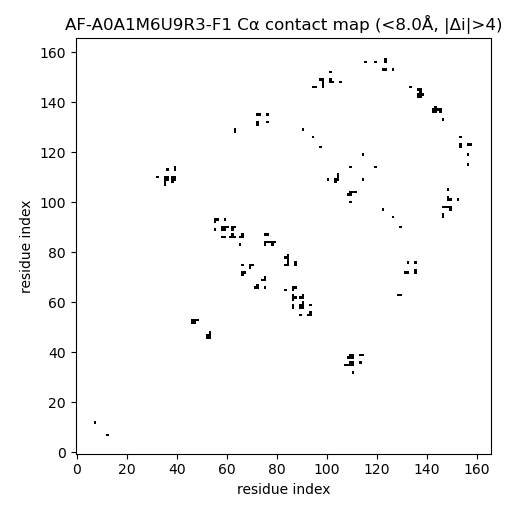1.157 1.00 95.75 109 VAL A CA 1
ATOM 872 C C . VAL A 1 109 ? 4.269 3.185 -10.260 1.00 95.75 109 VAL A C 1
ATOM 874 O O . VAL A 1 109 ? 5.353 3.766 -10.298 1.00 95.75 109 VAL A O 1
ATOM 877 N N . LEU A 1 110 ? 4.048 2.130 -9.476 1.00 96.75 110 LEU A N 1
ATOM 878 C CA . LEU A 1 110 ? 5.020 1.556 -8.554 1.00 96.75 110 LEU A CA 1
ATOM 879 C C . LEU A 1 110 ? 5.572 0.229 -9.086 1.00 96.75 110 LEU A C 1
ATOM 881 O O . LEU A 1 110 ? 4.863 -0.561 -9.709 1.00 96.75 110 LEU A O 1
ATOM 885 N N . ASP A 1 111 ? 6.850 -0.037 -8.817 1.00 97.19 111 ASP A N 1
ATOM 886 C CA . ASP A 1 111 ? 7.468 -1.327 -9.136 1.00 97.19 111 ASP A CA 1
ATOM 887 C C . ASP A 1 111 ? 7.022 -2.395 -8.121 1.00 97.19 111 ASP A C 1
ATOM 889 O O . ASP A 1 111 ? 7.255 -2.270 -6.917 1.00 97.19 111 ASP A O 1
ATOM 893 N N . ALA A 1 112 ? 6.362 -3.446 -8.612 1.00 95.81 112 ALA A N 1
ATOM 894 C CA . ALA A 1 112 ? 5.729 -4.455 -7.768 1.00 95.81 112 ALA A CA 1
ATOM 895 C C . ALA A 1 112 ? 6.699 -5.282 -6.929 1.00 95.81 112 ALA A C 1
ATOM 897 O O . ALA A 1 112 ? 6.335 -5.693 -5.826 1.00 95.81 112 ALA A O 1
ATOM 898 N N . ASP A 1 113 ? 7.912 -5.525 -7.420 1.00 95.38 113 ASP A N 1
ATOM 899 C CA . ASP A 1 113 ? 8.902 -6.281 -6.664 1.00 95.38 113 ASP A CA 1
ATOM 900 C C . ASP A 1 113 ? 9.525 -5.413 -5.583 1.00 95.38 113 ASP A C 1
ATOM 902 O O . ASP A 1 113 ? 9.583 -5.833 -4.429 1.00 95.38 113 ASP A O 1
ATOM 906 N N . VAL A 1 114 ? 9.904 -4.179 -5.923 1.00 95.69 114 VAL A N 1
ATOM 907 C CA . VAL A 1 114 ? 10.465 -3.232 -4.949 1.00 95.69 114 VAL A CA 1
ATOM 908 C C . VAL A 1 114 ? 9.483 -2.975 -3.805 1.00 95.69 114 VAL A C 1
ATOM 910 O O . VAL A 1 114 ? 9.863 -3.056 -2.638 1.00 95.69 114 VAL A O 1
ATOM 913 N N . VAL A 1 115 ? 8.207 -2.734 -4.119 1.00 96.94 115 VAL A N 1
ATOM 914 C CA . VAL A 1 115 ? 7.165 -2.537 -3.100 1.00 96.94 115 VAL A CA 1
ATOM 915 C C . VAL A 1 115 ? 6.909 -3.798 -2.288 1.00 96.94 115 VAL A C 1
ATOM 917 O O . VAL A 1 115 ? 6.797 -3.699 -1.070 1.00 96.94 115 VAL A O 1
ATOM 920 N N . TYR A 1 116 ? 6.869 -4.978 -2.910 1.00 96.44 116 TYR A N 1
ATOM 921 C CA . TYR A 1 116 ? 6.687 -6.226 -2.171 1.00 96.44 116 TYR A CA 1
ATOM 922 C C . TYR A 1 116 ? 7.828 -6.493 -1.182 1.00 96.44 116 TYR A C 1
ATOM 924 O O . TYR A 1 116 ? 7.561 -6.894 -0.054 1.00 96.44 116 TYR A O 1
ATOM 932 N N . PHE A 1 117 ? 9.086 -6.265 -1.566 1.00 94.50 117 PHE A N 1
ATOM 933 C CA . PHE A 1 117 ? 10.217 -6.528 -0.672 1.00 94.50 117 PHE A CA 1
ATOM 934 C C . PHE A 1 117 ? 10.216 -5.648 0.577 1.00 94.50 117 PHE A C 1
ATOM 936 O O . PHE A 1 117 ? 10.668 -6.095 1.625 1.00 94.50 117 PHE A O 1
ATOM 943 N N . TYR A 1 118 ? 9.696 -4.426 0.477 1.00 93.69 118 TYR A N 1
ATOM 944 C CA . TYR A 1 118 ? 9.639 -3.510 1.610 1.00 93.69 118 TYR A CA 1
ATOM 945 C C . TYR A 1 118 ? 8.325 -3.639 2.410 1.00 93.69 118 TYR A C 1
ATOM 947 O O . TYR A 1 118 ? 8.344 -3.741 3.633 1.00 93.69 118 TYR A O 1
ATOM 955 N N . TRP A 1 119 ? 7.168 -3.676 1.739 1.00 94.94 119 TRP A N 1
ATOM 956 C CA . TRP A 1 119 ? 5.843 -3.668 2.385 1.00 94.94 119 TRP A CA 1
ATOM 957 C C . TRP A 1 119 ? 5.208 -5.047 2.560 1.00 94.94 119 TRP A C 1
ATOM 959 O O . TRP A 1 119 ? 4.177 -5.148 3.225 1.00 94.94 119 TRP A O 1
ATOM 969 N N . GLY A 1 120 ? 5.775 -6.101 1.969 1.00 94.31 120 GLY A N 1
ATOM 970 C CA . GLY A 1 120 ? 5.146 -7.417 1.854 1.00 94.31 120 GLY A CA 1
ATOM 971 C C . GLY A 1 120 ? 4.649 -7.983 3.179 1.00 94.31 120 GLY A C 1
ATOM 972 O O . GLY A 1 120 ? 3.526 -8.475 3.250 1.00 94.31 120 GLY A O 1
ATOM 973 N N . ASP A 1 121 ? 5.451 -7.896 4.239 1.00 94.00 121 ASP A N 1
ATOM 974 C CA . ASP A 1 121 ? 5.083 -8.338 5.591 1.00 94.00 121 ASP A CA 1
ATOM 975 C C . ASP A 1 121 ? 4.147 -7.372 6.293 1.00 94.00 121 ASP A C 1
ATOM 977 O O . ASP A 1 121 ? 3.049 -7.751 6.707 1.00 94.00 121 ASP A O 1
ATOM 981 N N . THR A 1 122 ? 4.551 -6.113 6.351 1.00 93.69 122 THR A N 1
ATOM 982 C CA . THR A 1 122 ? 3.822 -5.042 7.017 1.00 93.69 122 THR A CA 1
ATOM 983 C C . THR A 1 122 ? 2.380 -4.932 6.519 1.00 93.69 122 THR A C 1
ATOM 985 O O . THR A 1 122 ? 1.445 -4.948 7.317 1.00 93.69 122 THR A O 1
ATOM 988 N N . LEU A 1 123 ? 2.164 -4.884 5.203 1.00 95.69 123 LEU A N 1
ATOM 989 C CA . LEU A 1 123 ? 0.831 -4.726 4.619 1.00 95.69 123 LEU A CA 1
ATOM 990 C C . LEU A 1 123 ? -0.055 -5.947 4.879 1.00 95.69 123 LEU A C 1
A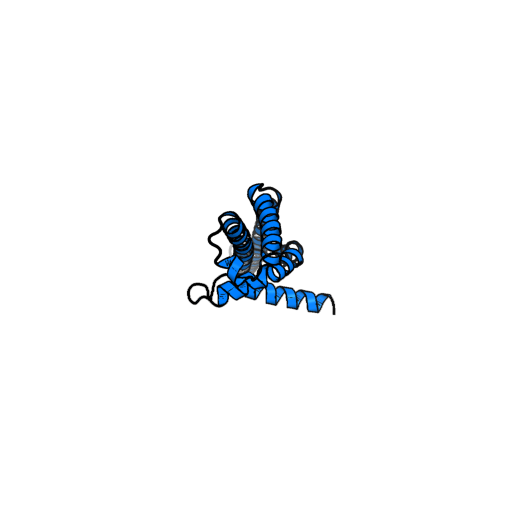TOM 992 O O . LEU A 1 123 ? -1.204 -5.770 5.278 1.00 95.69 123 LEU A O 1
ATOM 996 N N . THR A 1 124 ? 0.455 -7.174 4.708 1.00 96.38 124 THR A N 1
ATOM 997 C CA . THR A 1 124 ? -0.367 -8.375 4.944 1.00 96.38 124 THR A CA 1
ATOM 998 C C . THR A 1 124 ? -0.721 -8.545 6.418 1.00 96.38 124 THR A C 1
ATOM 1000 O O . THR A 1 124 ? -1.832 -8.962 6.742 1.00 96.38 124 THR A O 1
ATOM 1003 N N . ASN A 1 125 ? 0.199 -8.194 7.323 1.00 96.50 125 ASN A N 1
ATOM 1004 C CA . ASN A 1 125 ? -0.038 -8.278 8.763 1.00 96.50 125 ASN A CA 1
ATOM 1005 C C . ASN A 1 125 ? -1.063 -7.230 9.202 1.00 96.50 125 ASN A C 1
ATOM 1007 O O . ASN A 1 125 ? -2.053 -7.572 9.843 1.00 96.50 125 ASN A O 1
ATOM 1011 N N . HIS A 1 126 ? -0.902 -5.978 8.765 1.00 96.94 126 HIS A N 1
ATOM 1012 C CA . HIS A 1 126 ? -1.873 -4.920 9.043 1.00 96.94 126 HIS A CA 1
ATOM 1013 C C . HIS A 1 126 ? 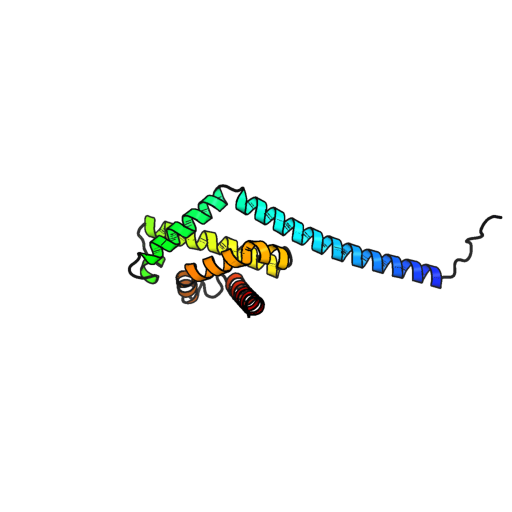-3.248 -5.209 8.441 1.00 96.94 126 HIS A C 1
ATOM 1015 O O . HIS A 1 126 ? -4.265 -4.928 9.073 1.00 96.94 126 HIS A O 1
ATOM 1021 N N . TYR A 1 127 ? -3.293 -5.786 7.238 1.00 97.50 127 TYR A N 1
ATOM 1022 C CA . TYR A 1 127 ? -4.538 -6.251 6.641 1.00 97.50 127 TYR A CA 1
ATOM 1023 C C . TYR A 1 127 ? -5.201 -7.313 7.525 1.00 97.50 127 TYR A C 1
ATOM 1025 O O . TYR A 1 127 ? -6.394 -7.217 7.806 1.00 97.50 127 TYR A O 1
ATOM 1033 N N . SER A 1 128 ? -4.437 -8.306 7.993 1.00 97.19 128 SER A N 1
ATOM 1034 C CA . SER A 1 128 ? -4.942 -9.356 8.883 1.00 97.19 128 SER A CA 1
ATOM 1035 C C . SER A 1 128 ? -5.467 -8.780 10.201 1.00 97.19 128 SER A C 1
ATOM 1037 O O . SER A 1 128 ? -6.562 -9.132 10.635 1.00 97.19 128 SER A O 1
ATOM 1039 N N . ASP A 1 129 ? -4.732 -7.848 10.807 1.00 97.38 129 ASP A N 1
ATOM 1040 C CA . ASP A 1 129 ? -5.123 -7.187 12.053 1.00 97.38 129 ASP A CA 1
ATOM 1041 C C . ASP A 1 129 ? -6.398 -6.353 11.903 1.00 97.38 129 ASP A C 1
ATOM 1043 O O . ASP A 1 129 ? -7.258 -6.359 12.785 1.00 97.38 129 ASP A O 1
ATOM 1047 N N . ALA A 1 130 ? -6.542 -5.657 10.775 1.00 97.44 130 ALA A N 1
ATOM 1048 C CA . ALA A 1 130 ? -7.698 -4.821 10.472 1.00 97.44 130 ALA A CA 1
ATOM 1049 C C . ALA A 1 130 ? -8.846 -5.580 9.786 1.00 97.44 130 ALA A C 1
ATOM 1051 O O . ALA A 1 130 ? -9.897 -4.986 9.524 1.00 97.44 130 ALA A O 1
ATOM 1052 N N . LYS A 1 131 ? -8.687 -6.885 9.520 1.00 96.81 131 LYS A N 1
ATOM 1053 C CA . LYS A 1 131 ? -9.691 -7.718 8.847 1.00 96.81 131 LYS A CA 1
ATOM 1054 C C . LYS A 1 131 ? -11.092 -7.589 9.456 1.00 96.81 131 LYS A C 1
ATOM 1056 O O . LYS A 1 131 ? -12.034 -7.460 8.678 1.00 96.81 131 LYS A O 1
ATOM 1061 N N . PRO A 1 132 ? -11.280 -7.537 10.790 1.00 96.31 132 PRO A N 1
ATOM 1062 C CA . PRO A 1 132 ? -12.621 -7.387 11.344 1.00 96.31 132 PRO A CA 1
ATOM 1063 C C . PRO A 1 132 ? -13.311 -6.074 10.933 1.00 96.31 132 PRO A C 1
ATOM 1065 O O . PRO A 1 132 ? -14.510 -6.067 10.657 1.00 96.31 132 PRO A O 1
ATOM 1068 N N . VAL A 1 133 ? -12.559 -4.970 10.818 1.00 95.69 133 VAL A N 1
ATOM 1069 C CA . VAL A 1 133 ? -13.083 -3.686 10.313 1.00 95.69 133 VAL A CA 1
ATOM 1070 C C . VAL A 1 133 ? -13.413 -3.777 8.826 1.00 95.69 133 VAL A C 1
ATOM 1072 O O . VAL A 1 133 ? -14.450 -3.271 8.399 1.00 95.69 133 VAL A O 1
ATOM 1075 N N . LEU A 1 134 ? -12.552 -4.421 8.036 1.00 95.75 134 LEU A N 1
ATOM 1076 C CA . LEU A 1 134 ? -12.783 -4.631 6.605 1.00 95.75 134 LEU A CA 1
ATOM 1077 C C . LEU A 1 134 ? -14.051 -5.463 6.364 1.00 95.75 134 LEU A C 1
ATOM 1079 O O . LEU A 1 134 ? -14.912 -5.063 5.582 1.00 95.75 134 LEU A O 1
ATOM 1083 N N . ASP A 1 135 ? -14.222 -6.554 7.110 1.00 94.25 135 ASP A N 1
ATOM 1084 C CA . ASP A 1 135 ? -15.404 -7.416 7.034 1.00 94.25 135 ASP A CA 1
ATOM 1085 C C . ASP A 1 135 ? -16.676 -6.656 7.440 1.00 94.25 135 ASP A C 1
ATOM 1087 O O . ASP A 1 135 ? -17.723 -6.787 6.802 1.00 94.25 135 ASP A O 1
ATOM 1091 N N . PHE A 1 136 ? -16.597 -5.814 8.475 1.00 93.38 136 PHE A N 1
ATOM 1092 C CA . PHE A 1 136 ? -17.699 -4.938 8.868 1.00 93.38 136 PHE A CA 1
ATOM 1093 C C . PHE A 1 136 ? -18.079 -3.941 7.763 1.00 93.38 136 PHE A C 1
ATOM 1095 O O . PHE A 1 136 ? -19.265 -3.708 7.511 1.00 93.38 136 PHE A O 1
ATOM 1102 N N . LEU A 1 137 ? -17.090 -3.350 7.090 1.00 92.12 137 LEU A N 1
ATOM 1103 C CA . LEU A 1 137 ? -17.322 -2.417 5.989 1.00 92.12 137 LEU A CA 1
ATOM 1104 C C . LEU A 1 137 ? -17.933 -3.114 4.771 1.00 92.12 137 LEU A C 1
ATOM 1106 O O . LEU A 1 137 ? -18.873 -2.571 4.195 1.00 92.12 137 LEU A O 1
ATOM 1110 N N . ALA A 1 138 ? -17.477 -4.322 4.435 1.00 90.00 138 ALA A N 1
ATOM 1111 C CA . ALA A 1 138 ? -17.989 -5.101 3.310 1.00 90.00 138 ALA A CA 1
ATOM 1112 C C . ALA A 1 138 ? -19.479 -5.473 3.457 1.00 90.00 138 ALA A C 1
ATOM 1114 O O . ALA A 1 138 ? -20.193 -5.569 2.459 1.00 90.00 138 ALA A O 1
ATOM 1115 N N . LYS A 1 139 ? -19.980 -5.622 4.695 1.00 90.38 139 LYS A N 1
ATOM 1116 C CA . LYS A 1 139 ? -21.413 -5.850 4.983 1.00 90.38 139 LYS A CA 1
ATOM 1117 C C . LYS A 1 139 ? -22.299 -4.638 4.656 1.00 90.38 139 LYS A C 1
ATOM 1119 O O . LYS A 1 139 ? -23.514 -4.785 4.543 1.00 90.38 139 LYS A O 1
ATOM 1124 N N . ARG A 1 140 ? -21.734 -3.431 4.538 1.00 88.00 140 ARG A N 1
ATOM 1125 C CA . ARG A 1 140 ? -22.489 -2.205 4.241 1.00 88.00 140 ARG A CA 1
ATOM 1126 C C . ARG A 1 140 ? -22.552 -1.993 2.735 1.00 88.00 140 ARG A C 1
ATOM 1128 O O . ARG A 1 140 ? -21.525 -1.786 2.101 1.00 88.00 140 ARG A O 1
ATOM 1135 N N . GLU A 1 141 ? -23.759 -1.932 2.180 1.00 80.94 141 GLU A N 1
ATOM 1136 C CA . GLU A 1 141 ? -23.986 -1.822 0.730 1.00 80.94 141 GLU A CA 1
ATOM 1137 C C . GLU A 1 141 ? -23.210 -0.663 0.075 1.00 80.94 141 GLU A C 1
ATOM 1139 O O . GLU A 1 141 ? -22.544 -0.855 -0.940 1.00 80.94 141 GLU A O 1
ATOM 1144 N N . LYS A 1 142 ? -23.184 0.514 0.716 1.00 85.44 142 LYS A N 1
ATOM 1145 C CA . LYS A 1 142 ? -22.436 1.691 0.230 1.00 85.44 142 LYS A CA 1
ATOM 1146 C C . LYS A 1 142 ? -20.914 1.506 0.200 1.00 85.44 142 LYS A C 1
ATOM 1148 O O . LYS A 1 142 ? -20.239 2.222 -0.529 1.00 85.44 142 LYS A O 1
ATOM 1153 N N . ASN A 1 143 ? -20.380 0.574 0.986 1.00 84.25 143 ASN A N 1
ATOM 1154 C CA . ASN A 1 143 ? -18.943 0.376 1.173 1.00 84.25 143 ASN A CA 1
ATOM 1155 C C . ASN A 1 143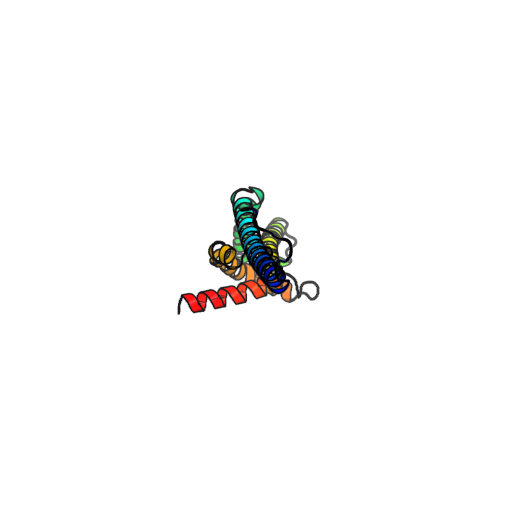 ? -18.452 -0.961 0.605 1.00 84.25 143 ASN A C 1
ATOM 1157 O O . ASN A 1 143 ? -17.305 -1.327 0.843 1.00 84.25 143 ASN A O 1
ATOM 1161 N N . LYS A 1 144 ? -19.284 -1.675 -0.165 1.00 81.00 144 LYS A N 1
ATOM 1162 C CA . LYS A 1 144 ? -18.972 -3.010 -0.696 1.00 81.00 144 LYS A CA 1
ATOM 1163 C C . LYS A 1 144 ? -17.632 -3.085 -1.439 1.00 81.00 144 LYS A C 1
ATOM 1165 O O . LYS A 1 144 ? -16.960 -4.105 -1.370 1.00 81.00 144 LYS A O 1
ATOM 1170 N N . TYR A 1 145 ? -17.257 -2.014 -2.138 1.00 87.19 145 TYR A N 1
ATOM 1171 C CA . TYR A 1 145 ? -16.015 -1.927 -2.915 1.00 87.19 145 TYR A CA 1
ATOM 1172 C C . TYR A 1 145 ? -14.925 -1.092 -2.234 1.00 87.19 145 TYR A C 1
ATOM 1174 O O . TYR A 1 145 ? -13.917 -0.771 -2.853 1.00 87.19 145 TYR A O 1
ATOM 1182 N N . THR A 1 146 ? -15.121 -0.692 -0.974 1.00 91.50 146 THR A N 1
ATOM 1183 C CA . THR A 1 146 ? -14.064 0.006 -0.236 1.00 91.50 146 THR A CA 1
ATOM 1184 C C . THR A 1 146 ? -12.927 -0.979 0.013 1.00 91.50 146 THR A C 1
ATOM 1186 O O . THR A 1 146 ? -13.181 -2.059 0.537 1.00 91.50 146 THR A O 1
ATOM 1189 N N . TYR A 1 147 ? -11.695 -0.591 -0.321 1.00 96.00 147 TYR A N 1
ATOM 1190 C CA . TYR A 1 147 ? -10.495 -1.414 -0.148 1.00 96.00 147 TYR A CA 1
ATOM 1191 C C . TYR A 1 147 ? -10.385 -2.620 -1.095 1.00 96.00 147 TYR A C 1
ATOM 1193 O O . TYR A 1 147 ? -9.725 -3.607 -0.767 1.00 96.00 147 TYR A O 1
ATOM 1201 N N . ALA A 1 148 ? -11.054 -2.580 -2.254 1.00 95.00 148 ALA A N 1
ATOM 1202 C CA . ALA A 1 148 ? -11.053 -3.692 -3.206 1.00 95.00 148 ALA A CA 1
ATOM 1203 C C . ALA A 1 148 ? -9.640 -4.020 -3.717 1.00 95.00 148 ALA A C 1
ATOM 1205 O O . ALA A 1 148 ? -9.279 -5.196 -3.802 1.00 95.00 148 ALA A O 1
ATOM 1206 N N . ASP A 1 149 ? -8.825 -2.997 -3.980 1.00 96.81 149 ASP A N 1
ATOM 1207 C CA . ASP A 1 149 ? -7.455 -3.186 -4.461 1.00 96.81 149 ASP A CA 1
ATOM 1208 C C . ASP A 1 149 ? -6.557 -3.784 -3.383 1.00 96.81 149 ASP A C 1
ATOM 1210 O O . ASP A 1 149 ? -5.764 -4.687 -3.647 1.00 96.81 149 ASP A O 1
ATOM 1214 N N . LEU A 1 150 ? -6.719 -3.339 -2.139 1.00 97.31 150 LEU A N 1
ATOM 1215 C CA . LEU A 1 150 ? -6.035 -3.900 -0.986 1.00 97.31 150 LEU A CA 1
ATOM 1216 C C . LEU A 1 150 ? -6.413 -5.372 -0.759 1.00 97.31 150 LEU A C 1
ATOM 1218 O O . LEU A 1 150 ? -5.538 -6.185 -0.451 1.00 97.31 150 LEU A O 1
ATOM 1222 N N . HIS A 1 151 ? -7.688 -5.739 -0.929 1.00 96.75 151 HIS A N 1
ATOM 1223 C CA . HIS A 1 151 ? -8.135 -7.132 -0.848 1.00 96.75 151 HIS A CA 1
ATOM 1224 C C . HIS A 1 151 ? -7.425 -8.016 -1.886 1.00 96.75 151 HIS A C 1
ATOM 1226 O O . HIS A 1 151 ? -6.889 -9.073 -1.532 1.00 96.75 151 HIS A O 1
ATOM 1232 N N . GLU A 1 152 ? -7.384 -7.574 -3.145 1.00 96.62 152 GLU A N 1
ATOM 1233 C CA . GLU A 1 152 ? -6.700 -8.288 -4.227 1.00 96.62 152 GLU A CA 1
ATOM 1234 C C . GLU A 1 152 ? -5.188 -8.377 -3.978 1.00 96.62 152 GLU A C 1
ATOM 1236 O O . GLU A 1 152 ? -4.591 -9.456 -4.079 1.00 96.62 152 GLU A O 1
ATOM 1241 N N . LEU A 1 153 ? -4.569 -7.261 -3.582 1.00 97.62 153 LEU A N 1
ATOM 1242 C CA . LEU A 1 153 ? -3.140 -7.191 -3.307 1.00 97.62 153 LEU A CA 1
ATOM 1243 C C . LEU A 1 153 ? -2.737 -8.145 -2.182 1.00 97.62 153 LEU A C 1
ATOM 1245 O O . LEU A 1 153 ? -1.780 -8.908 -2.335 1.00 97.62 153 LEU A O 1
ATOM 1249 N N . ASN A 1 154 ? -3.479 -8.141 -1.071 1.00 97.44 154 ASN A N 1
ATOM 1250 C CA . ASN A 1 154 ? -3.206 -9.028 0.051 1.00 97.44 154 ASN A CA 1
ATOM 1251 C C . ASN A 1 154 ? -3.311 -10.502 -0.367 1.00 97.44 154 ASN A C 1
ATOM 1253 O O . ASN A 1 154 ? -2.422 -11.288 -0.045 1.00 97.44 154 ASN A O 1
ATOM 1257 N N . ALA A 1 155 ? -4.339 -10.883 -1.136 1.00 96.81 155 ALA A N 1
ATOM 1258 C CA . ALA A 1 155 ? -4.477 -12.251 -1.639 1.00 96.81 155 ALA A CA 1
ATOM 1259 C C . ALA A 1 155 ? -3.278 -12.667 -2.513 1.00 96.81 155 ALA A C 1
ATOM 1261 O O . ALA A 1 155 ? -2.700 -13.742 -2.319 1.00 96.81 155 ALA A O 1
ATOM 1262 N N . LYS A 1 156 ? -2.846 -11.787 -3.426 1.00 96.81 156 LYS A N 1
ATOM 1263 C CA . LYS A 1 156 ? -1.671 -12.004 -4.283 1.00 96.81 156 LYS A CA 1
ATOM 1264 C C . LYS A 1 156 ? -0.389 -12.172 -3.466 1.00 96.81 156 LYS A C 1
ATOM 1266 O O . LYS A 1 156 ? 0.423 -13.049 -3.764 1.00 96.81 156 LYS A O 1
ATOM 1271 N N . TRP A 1 157 ? -0.192 -11.346 -2.442 1.00 97.19 157 TRP A N 1
ATOM 1272 C CA . TRP A 1 157 ? 1.018 -11.366 -1.619 1.00 97.19 157 TRP A CA 1
ATOM 1273 C C . TRP A 1 157 ? 1.061 -12.544 -0.649 1.00 97.19 157 TRP A C 1
ATOM 1275 O O . TRP A 1 157 ? 2.115 -13.161 -0.516 1.00 97.19 157 TRP A O 1
ATOM 1285 N N . VAL A 1 158 ? -0.067 -12.938 -0.054 1.00 96.06 158 VAL A N 1
ATOM 1286 C CA . VAL A 1 158 ? -0.159 -14.172 0.747 1.00 96.06 158 VAL A CA 1
ATOM 1287 C C . VAL A 1 158 ? 0.184 -15.395 -0.108 1.00 96.06 158 VAL A C 1
ATOM 1289 O O . VAL A 1 158 ? 0.996 -16.223 0.303 1.00 96.06 158 VAL A O 1
ATOM 1292 N N . ALA A 1 159 ? -0.348 -15.480 -1.333 1.00 95.38 159 ALA A N 1
ATOM 1293 C CA . ALA A 1 159 ? -0.007 -16.560 -2.259 1.00 95.38 159 ALA A CA 1
ATOM 1294 C C . ALA A 1 159 ? 1.481 -16.546 -2.657 1.00 95.38 159 ALA A C 1
ATOM 1296 O O . ALA A 1 159 ? 2.100 -17.604 -2.779 1.00 95.38 159 ALA A O 1
ATOM 1297 N N . ARG A 1 160 ? 2.076 -15.357 -2.840 1.00 94.38 160 ARG A N 1
ATOM 1298 C CA . ARG A 1 160 ? 3.516 -15.202 -3.112 1.00 94.38 160 ARG A CA 1
ATOM 1299 C C . ARG A 1 160 ? 4.370 -15.695 -1.941 1.00 94.38 160 ARG A C 1
ATOM 1301 O O . ARG A 1 160 ? 5.340 -16.404 -2.186 1.00 94.38 160 ARG A O 1
ATOM 1308 N N . LYS A 1 161 ? 3.997 -15.377 -0.697 1.00 92.38 161 LYS A N 1
ATOM 1309 C CA . LYS A 1 161 ? 4.699 -15.852 0.508 1.00 92.38 161 LYS A CA 1
ATOM 1310 C C . LYS A 1 161 ? 4.624 -17.357 0.668 1.00 92.38 161 LYS A C 1
ATOM 1312 O O . LYS A 1 161 ? 5.658 -17.981 0.857 1.00 92.38 161 LYS A O 1
ATOM 1317 N N . ALA A 1 162 ? 3.433 -17.935 0.510 1.00 91.31 162 ALA A N 1
ATOM 1318 C CA . ALA A 1 162 ? 3.239 -19.377 0.626 1.00 91.31 162 ALA A CA 1
ATOM 1319 C C . ALA A 1 162 ? 4.149 -20.163 -0.335 1.00 91.31 162 ALA A C 1
ATOM 1321 O O . ALA A 1 162 ? 4.702 -21.186 0.048 1.00 91.31 162 ALA A O 1
ATOM 1322 N N . LYS A 1 163 ? 4.358 -19.649 -1.557 1.00 90.62 163 LYS A N 1
ATOM 1323 C CA . LYS A 1 163 ? 5.290 -20.228 -2.541 1.00 90.62 163 LYS A CA 1
ATOM 1324 C C . LYS A 1 163 ? 6.770 -20.044 -2.199 1.00 90.62 163 LYS A C 1
ATOM 1326 O O . LYS A 1 163 ? 7.591 -20.766 -2.741 1.00 90.62 163 LYS A O 1
ATOM 1331 N N . ALA A 1 164 ? 7.121 -19.041 -1.399 1.00 84.75 164 ALA A N 1
ATOM 1332 C CA . ALA A 1 164 ? 8.505 -18.782 -1.005 1.00 84.75 164 ALA A CA 1
ATOM 1333 C C . ALA A 1 164 ? 8.922 -19.588 0.238 1.00 84.75 164 ALA A C 1
ATOM 1335 O O . ALA A 1 164 ? 10.112 -19.792 0.454 1.00 84.75 164 ALA A O 1
ATOM 1336 N N . THR A 1 165 ? 7.955 -20.014 1.057 1.00 75.31 165 THR A N 1
ATOM 1337 C CA . THR A 1 165 ? 8.181 -20.749 2.314 1.00 75.31 165 THR A CA 1
ATOM 1338 C C . THR A 1 165 ? 7.903 -22.252 2.233 1.00 75.31 165 THR A C 1
ATOM 1340 O O . THR A 1 165 ? 8.158 -22.946 3.215 1.00 75.31 165 THR A O 1
ATOM 1343 N N . GLY A 1 166 ? 7.326 -22.740 1.131 1.00 51.78 166 GLY A N 1
ATOM 1344 C CA . GLY A 1 166 ? 7.036 -24.159 0.885 1.00 51.78 166 GLY A CA 1
ATOM 1345 C C . GLY A 1 166 ? 7.962 -24.743 -0.165 1.00 51.78 166 GLY A C 1
ATOM 1346 O O . GLY A 1 166 ? 8.376 -25.905 0.024 1.00 51.78 166 GLY A O 1
#

Solvent-accessible surface area (backbone atoms only — not comparable to full-atom values): 9028 Å² total; per-residue (Å²): 136,83,83,80,72,89,72,71,56,68,68,56,57,51,51,52,52,52,52,52,50,52,54,50,50,54,48,52,53,50,50,51,54,53,50,12,43,49,49,38,50,56,49,51,52,47,51,74,68,35,65,70,46,49,50,37,53,55,40,21,54,53,17,50,54,51,45,72,71,38,98,38,63,68,56,39,72,66,41,81,52,68,66,53,35,49,25,46,49,28,38,51,58,43,49,51,51,52,26,50,53,30,47,33,42,74,72,61,50,28,33,64,64,67,46,38,76,71,40,50,62,60,53,46,50,52,50,61,70,43,36,68,60,52,55,57,39,48,74,36,80,95,33,54,68,64,55,50,50,32,54,52,46,40,55,54,49,52,55,52,47,53,67,74,77,108